Protein AF-A0A2P8KDT5-F1 (afdb_monomer_lite)

pLDDT: mean 73.22, std 14.48, range [39.94, 89.12]

Structure (mmCIF, N/CA/C/O backbone):
data_AF-A0A2P8KDT5-F1
#
_entry.id   AF-A0A2P8KDT5-F1
#
loop_
_atom_site.group_PDB
_atom_site.id
_atom_site.type_symbol
_atom_site.label_atom_id
_atom_site.label_alt_id
_atom_site.label_comp_id
_atom_site.label_asym_id
_atom_site.label_entity_id
_atom_site.label_seq_id
_atom_site.pdbx_PDB_ins_code
_atom_site.Cartn_x
_atom_site.Cartn_y
_atom_site.Cartn_z
_atom_site.occupancy
_atom_site.B_iso_or_equiv
_atom_site.auth_seq_id
_atom_site.auth_comp_id
_atom_site.auth_asym_id
_atom_site.auth_atom_id
_atom_site.pdbx_PDB_model_num
ATOM 1 N N . MET A 1 1 ? -17.797 7.158 11.685 1.00 43.75 1 MET A N 1
ATOM 2 C CA . MET A 1 1 ? -17.178 7.753 10.485 1.00 43.75 1 MET A CA 1
ATOM 3 C C . MET A 1 1 ? -15.811 7.128 10.378 1.00 43.75 1 MET A C 1
ATOM 5 O O . MET A 1 1 ? -14.988 7.379 11.249 1.00 43.75 1 MET A O 1
ATOM 9 N N . ASP A 1 2 ? -15.617 6.269 9.386 1.00 56.19 2 ASP A N 1
ATOM 10 C CA . ASP A 1 2 ? -14.324 5.644 9.133 1.00 56.19 2 ASP A CA 1
ATOM 11 C C . ASP A 1 2 ? -13.521 6.591 8.248 1.00 56.19 2 ASP A C 1
ATOM 13 O O . ASP A 1 2 ? -13.801 6.758 7.062 1.00 56.19 2 ASP A O 1
ATOM 17 N N . THR A 1 3 ? -12.580 7.303 8.858 1.00 71.50 3 THR A N 1
ATOM 18 C CA . THR A 1 3 ? -11.687 8.203 8.131 1.00 71.50 3 THR A CA 1
ATOM 19 C C . THR A 1 3 ? -10.591 7.352 7.496 1.00 71.50 3 THR A C 1
ATOM 21 O O . THR A 1 3 ? -9.725 6.832 8.200 1.00 71.50 3 THR A O 1
ATOM 24 N N . GLU A 1 4 ? -10.648 7.158 6.177 1.00 81.44 4 GLU A N 1
ATOM 25 C CA . GLU A 1 4 ? -9.535 6.573 5.425 1.00 81.44 4 GLU A CA 1
ATOM 26 C C . GLU A 1 4 ? -8.423 7.619 5.298 1.00 81.44 4 GLU A C 1
ATOM 28 O O . GLU A 1 4 ? -8.587 8.666 4.672 1.00 81.44 4 GLU A O 1
ATOM 33 N N . GLU A 1 5 ? -7.274 7.336 5.899 1.00 84.94 5 GLU A N 1
ATOM 34 C CA . GLU A 1 5 ? -6.069 8.138 5.752 1.00 84.94 5 GLU A CA 1
ATOM 35 C C . GLU A 1 5 ? -5.185 7.543 4.657 1.00 84.94 5 GLU A C 1
ATOM 37 O O . GLU A 1 5 ? -4.681 6.420 4.767 1.00 84.94 5 GLU A O 1
ATOM 42 N N . GLN A 1 6 ? -4.949 8.327 3.606 1.00 87.94 6 GLN A N 1
ATOM 43 C CA . GLN A 1 6 ? -4.152 7.927 2.452 1.00 87.94 6 GLN A CA 1
ATOM 44 C C . GLN A 1 6 ? -2.899 8.795 2.310 1.00 87.94 6 GLN A C 1
ATOM 46 O O . GLN A 1 6 ? -2.948 10.022 2.388 1.00 87.94 6 GLN A O 1
ATOM 51 N N . ARG A 1 7 ? -1.760 8.159 2.024 1.00 86.75 7 ARG A N 1
ATOM 52 C CA . ARG A 1 7 ? -0.511 8.823 1.628 1.00 86.75 7 ARG A CA 1
ATOM 53 C C . ARG A 1 7 ? 0.026 8.200 0.355 1.00 86.75 7 ARG A C 1
ATOM 55 O O . ARG A 1 7 ? 0.101 6.982 0.243 1.00 86.75 7 ARG A O 1
ATOM 62 N N . SER A 1 8 ? 0.427 9.034 -0.596 1.00 88.75 8 SER A N 1
ATOM 63 C CA . SER A 1 8 ? 1.023 8.575 -1.852 1.00 88.75 8 SER A CA 1
ATOM 64 C C . SER A 1 8 ? 2.410 9.172 -2.032 1.00 88.75 8 SER A C 1
ATOM 66 O O . SER A 1 8 ? 2.630 10.335 -1.705 1.00 88.75 8 SER A O 1
ATOM 68 N N . PHE A 1 9 ? 3.338 8.390 -2.571 1.00 87.31 9 PHE A N 1
ATOM 69 C CA . PHE A 1 9 ? 4.689 8.834 -2.901 1.00 87.31 9 PHE A CA 1
ATOM 70 C C . PHE A 1 9 ? 5.202 8.110 -4.152 1.00 87.31 9 PHE A C 1
ATOM 72 O O . PHE A 1 9 ? 4.676 7.073 -4.563 1.00 87.31 9 PHE A O 1
ATOM 79 N N . LEU A 1 10 ? 6.222 8.681 -4.790 1.00 87.06 10 LEU A N 1
ATOM 80 C CA . LEU A 1 10 ? 6.891 8.066 -5.934 1.00 87.06 10 LEU A CA 1
ATOM 81 C C . LEU A 1 10 ? 8.132 7.302 -5.466 1.00 87.06 10 LEU A C 1
ATOM 83 O O . LEU A 1 10 ? 8.962 7.845 -4.742 1.00 87.06 10 LEU A O 1
ATOM 87 N N . HIS A 1 11 ? 8.290 6.063 -5.926 1.00 83.94 11 HIS A N 1
ATOM 88 C CA . HIS A 1 11 ? 9.479 5.248 -5.697 1.00 83.94 11 HIS A CA 1
ATOM 89 C C . HIS A 1 11 ? 9.960 4.636 -7.016 1.00 83.94 11 HIS A C 1
ATOM 91 O O . HIS A 1 11 ? 9.271 3.812 -7.618 1.00 83.94 11 HIS A O 1
ATOM 97 N N . ARG A 1 12 ? 11.143 5.060 -7.492 1.00 79.81 12 ARG A N 1
ATOM 98 C CA . ARG A 1 12 ? 11.749 4.613 -8.767 1.00 79.81 12 ARG A CA 1
ATOM 99 C C . ARG A 1 12 ? 10.785 4.670 -9.969 1.00 79.81 12 ARG A C 1
ATOM 101 O O . ARG A 1 12 ? 10.741 3.751 -10.779 1.00 79.81 12 ARG A O 1
ATOM 108 N N . GLY A 1 13 ? 9.992 5.739 -10.063 1.00 81.12 13 GLY A N 1
ATOM 109 C CA . GLY A 1 13 ? 9.018 5.941 -11.145 1.00 81.12 13 GLY A CA 1
ATOM 110 C C . GLY A 1 13 ? 7.681 5.213 -10.966 1.00 81.12 13 GLY A C 1
ATOM 111 O O . GLY A 1 13 ? 6.799 5.368 -11.804 1.00 81.12 13 GLY A O 1
ATOM 112 N N . ARG A 1 14 ? 7.492 4.461 -9.875 1.00 80.94 14 ARG A N 1
ATOM 113 C CA . ARG A 1 14 ? 6.205 3.851 -9.518 1.00 80.94 14 ARG A CA 1
ATOM 114 C C . ARG A 1 14 ? 5.494 4.678 -8.465 1.00 80.94 14 ARG A C 1
ATOM 116 O O . ARG A 1 14 ? 6.132 5.171 -7.534 1.00 80.94 14 ARG A O 1
ATOM 123 N N . ARG A 1 15 ? 4.174 4.805 -8.588 1.00 86.56 15 ARG A N 1
ATOM 124 C CA . ARG A 1 15 ? 3.353 5.417 -7.540 1.00 86.56 15 ARG A CA 1
ATOM 125 C C . ARG A 1 15 ? 3.013 4.350 -6.515 1.00 86.56 15 ARG A C 1
ATOM 127 O O . ARG A 1 15 ? 2.419 3.336 -6.868 1.00 86.56 15 ARG A O 1
ATOM 134 N N . VAL A 1 16 ? 3.402 4.599 -5.272 1.00 86.62 16 VAL A N 1
ATOM 135 C CA . VAL A 1 16 ? 3.019 3.789 -4.123 1.00 86.62 16 VAL A CA 1
ATOM 136 C C . VAL A 1 16 ? 2.024 4.594 -3.303 1.00 86.62 16 VAL A C 1
ATOM 138 O O . VAL A 1 16 ? 2.292 5.736 -2.931 1.00 86.62 16 VAL A O 1
ATOM 141 N N . THR A 1 17 ? 0.878 3.997 -3.033 1.00 89.12 17 THR A N 1
ATOM 142 C CA . THR A 1 17 ? -0.207 4.582 -2.260 1.00 8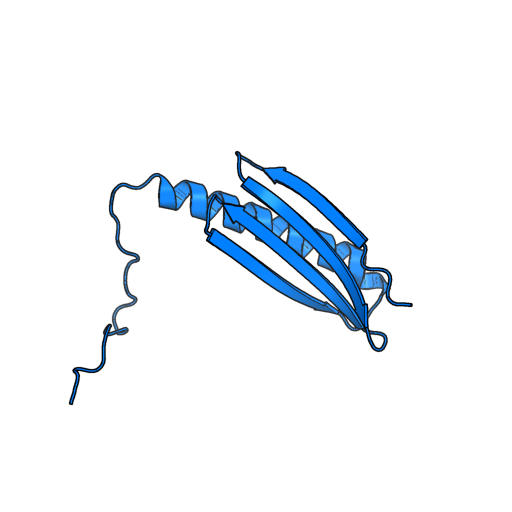9.12 17 THR A CA 1
ATOM 143 C C . THR A 1 17 ? -0.469 3.688 -1.066 1.00 89.12 17 THR A C 1
ATOM 145 O O . THR A 1 17 ? -0.686 2.496 -1.219 1.00 89.12 17 THR A O 1
ATOM 148 N N . ILE A 1 18 ? -0.422 4.250 0.134 1.00 88.00 18 ILE A N 1
ATOM 149 C CA . ILE A 1 18 ? -0.730 3.544 1.371 1.00 88.00 18 ILE A CA 1
ATOM 150 C C . ILE A 1 18 ? -1.974 4.180 1.958 1.00 88.00 18 ILE A C 1
ATOM 152 O O . ILE A 1 18 ? -1.961 5.364 2.292 1.00 88.00 18 ILE A O 1
ATOM 156 N N . SER A 1 19 ? -3.032 3.395 2.074 1.00 88.31 19 SER A N 1
ATOM 157 C CA . SER A 1 19 ? -4.263 3.757 2.762 1.00 88.31 19 SER A CA 1
ATOM 158 C C . SER A 1 19 ? -4.395 2.958 4.045 1.00 88.31 19 SER A C 1
ATOM 160 O O . SER A 1 19 ? -3.984 1.799 4.125 1.00 88.31 19 SER A O 1
ATOM 162 N N . HIS A 1 20 ? -4.970 3.570 5.067 1.00 86.81 20 HIS A N 1
ATOM 163 C CA . HIS A 1 20 ? -5.414 2.852 6.243 1.00 86.81 20 HIS A CA 1
ATOM 164 C C . HIS A 1 20 ? -6.740 3.404 6.731 1.00 86.81 20 HIS A C 1
ATOM 166 O O . HIS A 1 20 ? -7.009 4.595 6.624 1.00 86.81 20 HIS A O 1
ATOM 172 N N . TRP A 1 21 ? -7.572 2.519 7.255 1.00 87.00 21 TRP A N 1
ATOM 173 C CA . TRP A 1 21 ? -8.872 2.868 7.801 1.00 87.00 21 TRP A CA 1
ATOM 174 C C . TRP A 1 21 ? -9.176 1.953 8.978 1.00 87.00 21 TRP A C 1
ATOM 176 O O . TRP A 1 21 ? -8.609 0.862 9.116 1.00 87.00 21 TRP A O 1
ATOM 186 N N . THR A 1 22 ? -10.062 2.419 9.847 1.00 84.88 22 THR A N 1
ATOM 187 C CA . THR A 1 22 ? -10.650 1.570 10.880 1.00 84.88 22 THR A CA 1
ATOM 188 C C . THR A 1 22 ? -11.991 1.077 10.365 1.00 84.88 22 THR A C 1
ATOM 190 O O . THR A 1 22 ? -12.691 1.820 9.697 1.00 84.88 22 THR A O 1
ATOM 193 N N . ASP A 1 23 ? -12.323 -0.179 10.621 1.00 84.56 23 ASP A N 1
ATOM 194 C CA . ASP A 1 23 ? -13.658 -0.724 10.391 1.00 84.56 23 ASP A CA 1
ATOM 195 C C . ASP A 1 23 ? -13.931 -1.793 11.460 1.00 84.56 23 ASP A C 1
ATOM 197 O O . ASP A 1 23 ? -13.074 -2.632 11.763 1.00 84.56 23 ASP A O 1
ATOM 201 N N . ALA A 1 24 ? -15.098 -1.713 12.104 1.00 83.88 24 ALA A N 1
ATOM 202 C CA . ALA A 1 24 ? -15.513 -2.597 13.198 1.00 83.88 24 ALA A CA 1
ATOM 203 C C . ALA A 1 24 ? -14.451 -2.786 14.314 1.00 83.88 24 ALA A C 1
ATOM 205 O O . ALA A 1 24 ? -14.220 -3.899 14.796 1.00 83.88 24 ALA A O 1
ATOM 206 N N . GLY A 1 25 ? -13.758 -1.705 14.701 1.00 78.62 25 GLY A N 1
ATOM 207 C CA . GLY A 1 25 ? -12.708 -1.726 15.733 1.00 78.62 25 GLY A CA 1
ATOM 208 C C . GLY A 1 25 ? -11.397 -2.397 15.302 1.00 78.62 25 GLY A C 1
ATOM 209 O O . GLY A 1 25 ? -10.514 -2.625 16.127 1.00 78.62 25 GLY A O 1
A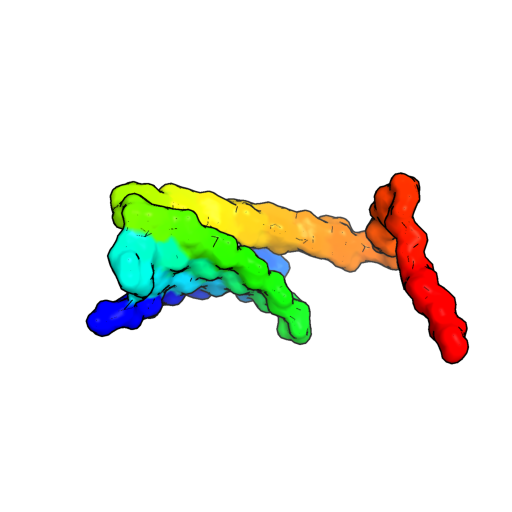TOM 210 N N . LYS A 1 26 ? -11.255 -2.726 14.015 1.00 80.81 26 LYS A N 1
ATOM 211 C CA . LYS A 1 26 ? -10.041 -3.289 13.419 1.00 80.81 26 LYS A CA 1
ATOM 212 C C . LYS A 1 26 ? -9.420 -2.269 12.490 1.00 80.81 26 LYS A C 1
ATOM 214 O O . LYS A 1 26 ? -10.120 -1.507 11.837 1.00 80.81 26 LYS A O 1
ATOM 219 N N . ILE A 1 27 ? -8.100 -2.297 12.401 1.00 83.25 27 ILE A N 1
ATOM 220 C CA . ILE A 1 27 ? -7.357 -1.450 11.479 1.00 83.25 27 ILE A CA 1
ATOM 221 C C . ILE A 1 27 ? -6.987 -2.262 10.260 1.00 83.25 27 ILE A C 1
ATOM 223 O O . ILE A 1 27 ? -6.416 -3.353 10.361 1.00 83.25 27 ILE A O 1
ATOM 227 N N . TYR A 1 28 ? -7.270 -1.679 9.113 1.00 84.81 28 TYR A N 1
ATOM 228 C CA . TYR A 1 28 ? -6.896 -2.179 7.813 1.00 84.81 28 TYR A CA 1
ATOM 229 C C . TYR A 1 28 ? -5.855 -1.242 7.230 1.00 84.81 28 TYR A C 1
ATOM 231 O O . TYR A 1 28 ? -5.943 -0.025 7.375 1.00 84.81 28 TYR A O 1
ATOM 239 N N . VAL A 1 29 ? -4.843 -1.820 6.599 1.00 85.31 29 VAL A N 1
ATOM 240 C CA . VAL A 1 29 ? -3.810 -1.074 5.892 1.00 85.31 29 VAL A CA 1
ATOM 241 C C . VAL A 1 29 ? -3.632 -1.719 4.534 1.00 85.31 29 VAL A C 1
ATOM 243 O O . VAL A 1 29 ? -3.406 -2.927 4.433 1.00 85.31 29 VAL A O 1
ATOM 246 N N . ARG A 1 30 ? -3.717 -0.904 3.496 1.00 87.25 30 ARG A N 1
ATOM 247 C CA . ARG A 1 30 ? -3.572 -1.284 2.101 1.00 87.25 30 ARG A CA 1
ATOM 248 C C . ARG A 1 30 ? -2.402 -0.525 1.501 1.00 87.25 30 ARG A C 1
ATOM 250 O O . ARG A 1 30 ? -2.277 0.677 1.698 1.00 87.25 30 ARG A O 1
ATOM 257 N N . ALA A 1 31 ? -1.555 -1.227 0.765 1.00 87.12 31 ALA A N 1
ATOM 258 C CA . ALA A 1 31 ? -0.535 -0.626 -0.077 1.00 87.12 31 ALA A CA 1
ATOM 259 C C . ALA A 1 31 ? -0.803 -0.992 -1.538 1.00 87.12 31 ALA A C 1
ATOM 261 O O . ALA A 1 31 ? -0.935 -2.165 -1.874 1.00 87.12 31 ALA A O 1
ATOM 262 N N . GLU A 1 32 ? -0.864 0.017 -2.391 1.00 88.25 32 GLU A N 1
ATOM 263 C CA . GLU A 1 32 ? -1.116 -0.067 -3.822 1.00 88.25 32 GLU A CA 1
ATOM 264 C C . GLU A 1 32 ? 0.108 0.440 -4.581 1.00 88.25 32 GLU A C 1
ATOM 266 O O . GLU A 1 32 ? 0.638 1.509 -4.285 1.00 88.25 32 GLU A O 1
ATOM 271 N N . ILE A 1 33 ? 0.577 -0.328 -5.559 1.00 85.19 33 ILE A N 1
ATOM 272 C CA . ILE A 1 33 ? 1.717 0.015 -6.406 1.00 85.19 33 ILE A CA 1
ATOM 273 C C . ILE A 1 33 ? 1.219 0.044 -7.844 1.00 85.19 33 ILE A C 1
ATOM 275 O O . ILE A 1 33 ? 0.847 -0.992 -8.393 1.00 85.19 33 ILE A O 1
ATOM 279 N N . HIS A 1 34 ? 1.223 1.229 -8.447 1.00 80.69 34 HIS A N 1
ATOM 280 C CA . HIS A 1 34 ? 0.812 1.431 -9.832 1.00 80.69 34 HIS A CA 1
ATOM 281 C C . HIS A 1 34 ? 2.034 1.509 -10.753 1.00 80.69 34 HIS A C 1
ATOM 283 O O . HIS A 1 34 ? 2.939 2.328 -10.542 1.00 80.69 34 HIS A O 1
ATOM 289 N N . GLN A 1 35 ? 2.023 0.700 -11.812 1.00 74.06 35 GLN A N 1
ATOM 290 C CA . GLN A 1 35 ? 2.972 0.754 -12.924 1.00 74.06 35 GLN A CA 1
ATOM 291 C C . GLN A 1 35 ? 2.214 0.656 -14.249 1.00 74.06 35 GLN A C 1
ATOM 293 O O . GLN A 1 35 ? 1.867 -0.435 -14.702 1.00 74.06 35 GLN A O 1
ATOM 298 N N . GLY A 1 36 ? 1.963 1.801 -14.886 1.00 74.81 36 GLY A N 1
ATOM 299 C CA . GLY A 1 36 ? 1.120 1.848 -16.083 1.00 74.81 36 GLY A CA 1
ATOM 300 C C . GLY A 1 36 ? -0.260 1.255 -15.785 1.00 74.81 36 GLY A C 1
ATOM 301 O O . GLY A 1 36 ? -0.961 1.760 -14.911 1.00 74.81 36 GLY A O 1
ATOM 302 N N . ASN A 1 37 ? -0.603 0.156 -16.464 1.00 75.44 37 ASN A N 1
ATOM 303 C CA . ASN A 1 37 ? -1.876 -0.556 -16.289 1.00 75.44 37 ASN A CA 1
ATOM 304 C C . ASN A 1 37 ? -1.844 -1.651 -15.206 1.00 75.44 37 ASN A C 1
ATOM 306 O O . ASN A 1 37 ? -2.879 -2.251 -14.924 1.00 75.44 37 ASN A O 1
ATOM 310 N N . THR A 1 38 ? -0.686 -1.935 -14.605 1.00 71.06 38 THR A N 1
ATOM 311 C CA . THR A 1 38 ? -0.559 -2.961 -13.563 1.00 71.06 38 THR A CA 1
ATOM 312 C C . THR A 1 38 ? -0.730 -2.336 -12.182 1.00 71.06 38 THR A C 1
ATOM 314 O O . THR A 1 38 ? -0.040 -1.372 -11.840 1.00 71.06 38 THR A O 1
ATOM 317 N N . LEU A 1 39 ? -1.625 -2.919 -11.381 1.00 78.31 39 LEU A N 1
ATOM 318 C CA . LEU A 1 39 ? -1.845 -2.586 -9.976 1.00 78.31 39 LEU A CA 1
ATOM 319 C C . LEU A 1 39 ? -1.493 -3.789 -9.105 1.00 78.31 39 LEU A C 1
ATOM 321 O O . LEU A 1 39 ? -2.053 -4.871 -9.281 1.00 78.31 39 LEU A O 1
ATOM 325 N N . VAL A 1 40 ? -0.611 -3.585 -8.131 1.00 78.38 40 VAL A N 1
ATOM 326 C CA . VAL A 1 40 ? -0.368 -4.561 -7.066 1.00 78.38 40 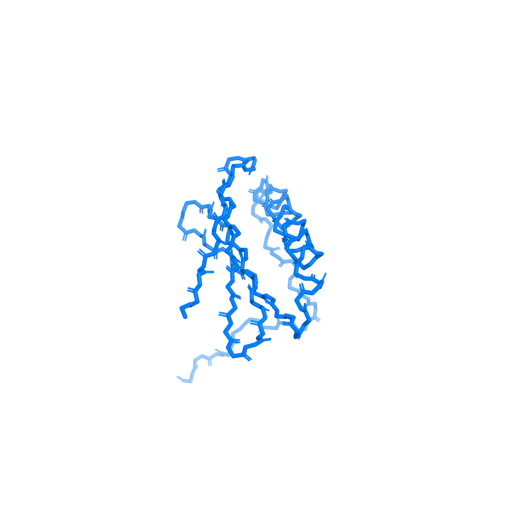VAL A CA 1
ATOM 327 C C . VAL A 1 40 ? -0.889 -4.017 -5.756 1.00 78.38 40 VAL A C 1
ATOM 329 O O . VAL A 1 40 ? -0.507 -2.927 -5.345 1.00 78.38 40 VAL A O 1
ATOM 332 N N . CYS A 1 41 ? -1.758 -4.792 -5.113 1.00 81.12 41 CYS A N 1
ATOM 333 C CA . CYS A 1 41 ? -2.406 -4.436 -3.862 1.00 81.12 41 CYS A CA 1
ATOM 334 C C . CYS A 1 41 ? -2.012 -5.435 -2.771 1.00 81.12 41 CYS A C 1
ATOM 336 O O . CYS A 1 41 ? -2.151 -6.647 -2.942 1.00 81.12 41 CYS A O 1
ATOM 338 N N . VAL A 1 42 ? -1.517 -4.923 -1.647 1.00 78.06 42 VAL A N 1
ATOM 339 C CA . VAL A 1 42 ? -1.221 -5.692 -0.438 1.00 78.06 42 VAL A CA 1
ATOM 340 C C . VAL A 1 42 ? -2.128 -5.179 0.667 1.00 78.06 42 VAL A C 1
ATOM 342 O O . VAL A 1 42 ? -2.057 -4.006 1.019 1.00 78.06 42 VAL A O 1
ATOM 345 N N . LEU A 1 43 ? -2.966 -6.053 1.223 1.00 82.00 43 LEU A N 1
ATOM 346 C CA . LEU A 1 43 ? -3.873 -5.737 2.325 1.00 82.00 43 LEU A CA 1
ATOM 347 C C . LEU A 1 43 ? -3.424 -6.472 3.589 1.00 82.00 43 LEU A C 1
ATOM 349 O O . LEU A 1 43 ? -3.192 -7.680 3.560 1.00 82.00 43 LEU A O 1
ATOM 353 N N . SER A 1 44 ? -3.343 -5.758 4.707 1.00 82.19 44 SER A N 1
ATOM 354 C CA . SER A 1 44 ? -3.154 -6.360 6.025 1.00 82.19 44 SER A CA 1
ATOM 355 C C . SER A 1 44 ? -4.134 -5.797 7.042 1.00 82.19 44 SER A C 1
ATOM 357 O O . SER A 1 44 ? -4.677 -4.704 6.882 1.00 82.19 44 SER A O 1
ATOM 359 N N . ARG A 1 45 ? -4.347 -6.566 8.108 1.00 83.06 45 ARG A N 1
ATOM 360 C CA . ARG A 1 45 ? -5.308 -6.279 9.170 1.00 83.06 45 ARG A CA 1
ATOM 361 C C . ARG A 1 45 ? -4.652 -6.449 10.536 1.00 83.06 45 ARG A C 1
ATOM 363 O O . ARG A 1 45 ? -4.027 -7.476 10.794 1.00 83.06 45 ARG A O 1
ATOM 370 N N . SER A 1 46 ? -4.869 -5.493 11.435 1.00 74.50 46 SER A N 1
ATOM 371 C CA . SER A 1 46 ? -4.533 -5.591 12.861 1.00 74.50 46 SER A CA 1
ATOM 372 C C . SER A 1 46 ? -5.778 -5.362 13.716 1.00 74.50 46 SER A C 1
ATOM 374 O O . SER A 1 46 ? -6.581 -4.480 13.430 1.00 74.50 46 SER A O 1
ATOM 376 N N . GLY A 1 47 ? -5.931 -6.143 14.787 1.00 68.19 47 GLY A N 1
ATOM 377 C CA . GLY A 1 47 ? -6.966 -5.921 15.807 1.00 68.19 47 GLY A CA 1
ATOM 378 C C . GLY A 1 47 ? -6.545 -4.964 16.927 1.00 68.19 47 GLY A C 1
ATOM 379 O O . GLY A 1 47 ? -7.329 -4.723 17.832 1.00 68.19 47 GLY A O 1
ATOM 380 N N . ILE A 1 48 ? -5.306 -4.459 16.905 1.00 74.62 48 ILE A N 1
ATOM 381 C CA . ILE A 1 48 ? -4.750 -3.604 17.963 1.00 74.62 48 ILE A CA 1
ATOM 382 C C . ILE A 1 48 ? -4.314 -2.275 17.349 1.00 74.62 48 ILE A C 1
ATOM 384 O O . ILE A 1 48 ? -3.439 -2.258 16.474 1.00 74.62 48 ILE A O 1
ATOM 388 N N . VAL A 1 49 ? -4.901 -1.180 17.841 1.00 68.19 49 VAL A N 1
ATOM 389 C CA . VAL A 1 49 ? -4.660 0.190 17.358 1.00 68.19 49 VAL A CA 1
ATOM 390 C C . VAL A 1 49 ? -3.213 0.629 17.573 1.00 68.19 49 VAL A C 1
ATOM 392 O O . VAL A 1 49 ? -2.581 1.159 16.666 1.00 68.19 49 VAL A O 1
ATOM 395 N N . GLU A 1 50 ? -2.622 0.285 18.716 1.00 69.44 50 GLU A N 1
ATOM 396 C CA . GLU A 1 50 ? -1.224 0.599 19.056 1.00 69.44 50 GLU A CA 1
ATOM 397 C C . GLU A 1 50 ? -0.203 -0.001 18.071 1.00 69.44 50 GLU A C 1
ATOM 399 O O . GLU A 1 50 ? 0.925 0.478 17.947 1.00 69.44 50 GLU A O 1
ATOM 404 N N . ARG A 1 51 ? -0.584 -1.056 17.336 1.00 72.38 51 ARG A N 1
ATOM 405 C CA . ARG A 1 51 ? 0.267 -1.689 16.318 1.00 72.38 51 ARG A CA 1
ATOM 406 C C . ARG A 1 51 ? 0.106 -1.073 14.929 1.00 72.38 51 ARG A C 1
ATOM 408 O O . ARG A 1 51 ? 0.896 -1.417 14.050 1.00 72.38 51 ARG A O 1
ATOM 415 N N . ALA A 1 52 ? -0.855 -0.171 14.717 1.00 69.88 52 ALA A N 1
ATOM 416 C CA . ALA A 1 52 ? -1.119 0.441 13.415 1.00 69.88 52 ALA A CA 1
ATOM 417 C C . ALA A 1 52 ? 0.115 1.107 12.797 1.00 69.88 52 ALA A C 1
ATOM 419 O O . ALA A 1 52 ? 0.411 0.798 11.645 1.00 69.88 52 ALA A O 1
ATOM 420 N N . PRO A 1 53 ? 0.916 1.911 13.530 1.00 77.06 53 PRO A N 1
ATOM 421 C CA . PRO A 1 53 ? 2.095 2.545 12.938 1.00 77.06 53 PRO A CA 1
ATOM 422 C C . PRO A 1 53 ? 3.129 1.520 12.458 1.00 77.06 53 PRO A C 1
ATOM 424 O O . PRO A 1 53 ? 3.725 1.677 11.394 1.00 77.06 53 PRO A O 1
ATOM 427 N N . ARG A 1 54 ? 3.305 0.422 13.209 1.00 82.12 54 ARG A N 1
ATOM 428 C CA . ARG A 1 54 ? 4.204 -0.681 12.829 1.00 82.12 54 ARG A CA 1
ATOM 429 C C . ARG A 1 54 ? 3.670 -1.450 11.626 1.00 82.12 54 ARG A C 1
ATOM 431 O O . ARG A 1 54 ? 4.454 -1.838 10.765 1.00 82.12 54 ARG A O 1
ATOM 438 N N . LEU A 1 55 ? 2.355 -1.652 11.556 1.00 79.56 55 LEU A N 1
ATOM 439 C CA . LEU A 1 55 ? 1.702 -2.294 10.419 1.00 79.56 55 LEU A CA 1
ATOM 440 C C . LEU A 1 55 ? 1.841 -1.443 9.148 1.00 79.56 55 LEU A C 1
ATOM 442 O O . LEU A 1 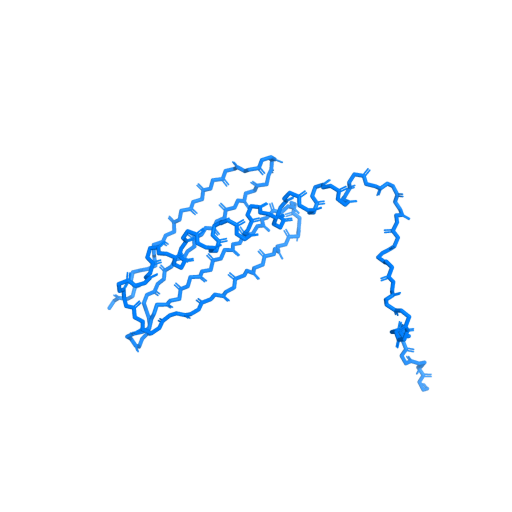55 ? 2.231 -1.972 8.111 1.00 79.56 55 LEU A O 1
ATOM 446 N N . ILE A 1 56 ? 1.611 -0.131 9.253 1.00 81.12 56 ILE A N 1
ATOM 447 C CA . ILE A 1 56 ? 1.798 0.844 8.171 1.00 81.12 56 ILE A CA 1
ATOM 448 C C . ILE A 1 56 ? 3.247 0.828 7.682 1.00 81.12 56 ILE A C 1
ATOM 450 O O . ILE A 1 56 ? 3.485 0.653 6.490 1.00 81.12 56 ILE A O 1
ATOM 454 N N . ALA A 1 57 ? 4.224 0.933 8.587 1.00 82.62 57 ALA A N 1
ATOM 455 C CA . ALA A 1 57 ? 5.639 0.876 8.225 1.00 82.62 57 ALA A CA 1
ATOM 456 C C . ALA A 1 57 ? 6.036 -0.475 7.597 1.00 82.62 57 ALA A C 1
ATOM 458 O O . ALA A 1 57 ? 6.807 -0.519 6.640 1.00 82.62 57 ALA A O 1
ATOM 459 N N . GLY A 1 58 ? 5.493 -1.584 8.105 1.00 84.31 58 GLY A N 1
ATOM 460 C CA . GLY A 1 58 ? 5.728 -2.924 7.570 1.00 84.31 58 GLY A CA 1
ATOM 461 C C . GLY A 1 58 ? 5.206 -3.087 6.141 1.00 84.31 58 GLY A C 1
ATOM 462 O O . GLY A 1 58 ? 5.952 -3.532 5.270 1.00 84.31 58 GLY A O 1
ATOM 463 N N . LEU A 1 59 ? 3.962 -2.672 5.880 1.00 81.94 59 LEU A N 1
ATOM 464 C CA . LEU A 1 59 ? 3.387 -2.654 4.531 1.00 81.94 59 LEU A CA 1
ATOM 465 C C . LEU A 1 59 ? 4.134 -1.709 3.599 1.00 81.94 59 LEU A C 1
ATOM 467 O O . LEU A 1 59 ? 4.376 -2.066 2.451 1.00 81.94 59 LEU A O 1
ATOM 471 N N . HIS A 1 60 ? 4.534 -0.539 4.091 1.00 81.00 60 HIS A N 1
ATOM 472 C CA . HIS A 1 60 ? 5.328 0.410 3.324 1.00 81.00 60 HIS A CA 1
ATOM 473 C C . HIS A 1 60 ? 6.634 -0.231 2.835 1.00 81.00 60 HIS A C 1
ATOM 475 O O . HIS A 1 60 ? 6.928 -0.228 1.640 1.00 81.00 60 HIS A O 1
ATOM 481 N N . ASN A 1 61 ? 7.376 -0.863 3.745 1.00 84.56 61 ASN A N 1
ATOM 482 C CA . ASN A 1 61 ? 8.617 -1.557 3.416 1.00 84.56 61 ASN A CA 1
ATOM 483 C C . ASN A 1 61 ? 8.383 -2.756 2.488 1.00 84.56 61 ASN A C 1
ATOM 485 O O . ASN A 1 61 ? 9.181 -2.994 1.583 1.00 84.56 61 ASN A O 1
ATOM 489 N N . ALA A 1 62 ? 7.301 -3.514 2.692 1.00 81.31 62 ALA A N 1
ATOM 490 C CA . ALA A 1 62 ? 6.940 -4.631 1.823 1.00 81.31 62 ALA A CA 1
ATOM 491 C C . ALA A 1 62 ? 6.619 -4.156 0.398 1.00 81.31 62 ALA A C 1
ATOM 493 O O . ALA A 1 62 ? 7.099 -4.749 -0.566 1.00 81.31 62 ALA A O 1
ATOM 494 N N . ALA A 1 63 ? 5.874 -3.057 0.266 1.00 81.62 63 ALA A N 1
ATOM 495 C CA . ALA A 1 63 ? 5.528 -2.463 -1.016 1.00 81.62 63 ALA A CA 1
ATOM 496 C C . ALA A 1 63 ? 6.765 -1.930 -1.754 1.00 81.62 63 ALA A C 1
ATOM 498 O O . ALA A 1 63 ? 6.935 -2.203 -2.940 1.00 81.62 63 ALA A O 1
ATOM 499 N N . ILE A 1 64 ? 7.676 -1.246 -1.051 1.00 82.25 64 ILE A N 1
ATOM 500 C CA . ILE A 1 64 ? 8.961 -0.815 -1.621 1.00 82.25 64 ILE A CA 1
ATOM 501 C C . ILE A 1 64 ? 9.762 -2.022 -2.110 1.00 82.25 64 ILE A C 1
ATOM 503 O O . ILE A 1 64 ? 10.156 -2.052 -3.271 1.00 82.25 64 ILE A O 1
ATOM 507 N N . LYS A 1 65 ? 9.955 -3.043 -1.267 1.00 84.62 65 LYS A N 1
ATOM 508 C CA . LYS A 1 65 ? 10.710 -4.249 -1.646 1.00 84.62 65 LYS A CA 1
ATOM 509 C C . LYS A 1 65 ? 10.091 -4.961 -2.843 1.00 84.62 65 LYS A C 1
ATOM 511 O O . LYS A 1 65 ? 10.814 -5.448 -3.708 1.00 84.62 65 LYS A O 1
ATOM 516 N N . TRP A 1 66 ? 8.761 -5.007 -2.912 1.00 79.31 66 TRP A N 1
ATOM 517 C CA . TRP A 1 66 ? 8.064 -5.557 -4.066 1.00 79.31 66 TRP A CA 1
ATOM 518 C C . TRP A 1 66 ? 8.339 -4.728 -5.322 1.00 79.31 66 TRP A C 1
ATOM 520 O O . TRP A 1 66 ? 8.728 -5.287 -6.342 1.00 79.31 66 TRP A O 1
ATOM 530 N N . ALA A 1 67 ? 8.223 -3.399 -5.245 1.00 76.62 67 ALA A N 1
ATOM 531 C CA . ALA A 1 67 ? 8.544 -2.515 -6.361 1.00 76.62 67 ALA A CA 1
ATOM 532 C C . ALA A 1 67 ? 10.010 -2.681 -6.806 1.00 76.62 67 ALA A C 1
ATOM 534 O O . ALA A 1 67 ? 10.306 -2.741 -7.999 1.00 76.62 67 ALA A O 1
ATOM 535 N N . GLU A 1 68 ? 10.952 -2.789 -5.875 1.00 82.31 68 GLU A N 1
ATOM 536 C CA . GLU A 1 68 ? 12.357 -3.039 -6.193 1.00 82.31 68 GLU A CA 1
ATOM 537 C C . GLU A 1 68 ? 12.556 -4.378 -6.904 1.00 82.31 68 GLU A C 1
ATOM 539 O O . GLU A 1 68 ? 13.220 -4.418 -7.942 1.00 82.31 68 GLU A O 1
ATOM 544 N N . HIS A 1 69 ? 11.939 -5.446 -6.392 1.00 79.31 69 HIS A N 1
ATOM 545 C CA . HIS A 1 69 ? 11.972 -6.769 -7.006 1.00 79.31 69 HIS A CA 1
ATOM 546 C C . HIS A 1 69 ? 11.379 -6.743 -8.418 1.00 79.31 69 HIS A C 1
ATOM 548 O O . HIS A 1 69 ? 12.021 -7.188 -9.365 1.00 79.31 69 HIS A O 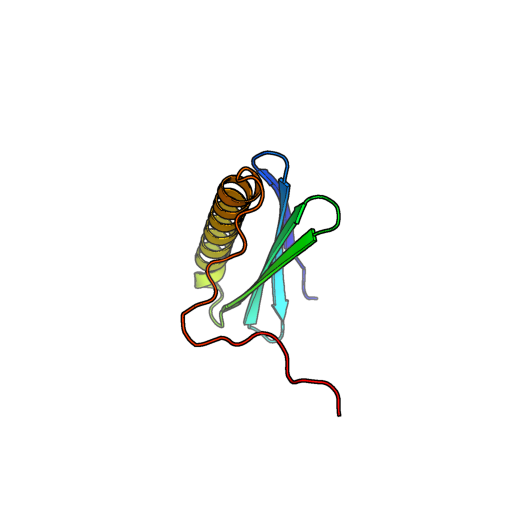1
ATOM 554 N N . ASP A 1 70 ? 10.198 -6.155 -8.592 1.00 74.44 70 ASP A N 1
ATOM 555 C CA . ASP A 1 70 ? 9.558 -6.022 -9.897 1.00 74.44 70 ASP A CA 1
ATOM 556 C C . ASP A 1 70 ? 10.414 -5.203 -10.880 1.00 74.44 70 ASP A C 1
ATOM 558 O O . ASP A 1 70 ? 10.517 -5.554 -12.051 1.00 74.44 70 ASP A O 1
ATOM 562 N N . ALA A 1 71 ? 11.119 -4.155 -10.426 1.00 72.38 71 ALA A N 1
ATOM 563 C CA . ALA A 1 71 ? 12.054 -3.406 -11.283 1.00 72.38 71 ALA A CA 1
ATOM 564 C C . ALA A 1 71 ? 13.268 -4.242 -11.686 1.00 72.38 71 ALA A C 1
ATOM 566 O O . ALA A 1 71 ? 13.735 -4.136 -12.820 1.00 72.38 71 ALA A O 1
ATOM 567 N N . ALA A 1 72 ? 13.795 -5.044 -10.763 1.00 75.50 72 ALA A N 1
ATOM 568 C CA . ALA A 1 72 ? 14.916 -5.931 -11.035 1.00 75.50 72 ALA A CA 1
ATOM 569 C C . ALA A 1 72 ? 14.530 -7.050 -12.015 1.00 75.50 72 ALA A C 1
ATOM 571 O O . ALA A 1 72 ? 15.341 -7.426 -12.860 1.00 75.50 72 ALA A O 1
ATOM 572 N N . VAL A 1 73 ? 13.295 -7.555 -11.928 1.00 68.56 73 VAL A N 1
ATOM 573 C CA . VAL A 1 73 ? 12.777 -8.611 -12.807 1.00 68.56 73 VAL A CA 1
ATOM 574 C C . VAL A 1 73 ? 12.330 -8.056 -14.163 1.00 68.56 73 VAL A C 1
ATOM 576 O O . VAL A 1 73 ? 12.692 -8.631 -15.183 1.00 68.56 73 VAL A O 1
ATOM 579 N N . SER A 1 74 ? 11.652 -6.905 -14.214 1.00 62.22 74 SER A N 1
ATOM 580 C CA . SER A 1 74 ? 11.188 -6.272 -15.464 1.00 62.22 74 SER A CA 1
ATOM 581 C C . SER A 1 74 ? 12.326 -5.828 -16.394 1.00 62.22 74 SER A C 1
ATOM 583 O O . SER A 1 74 ? 12.126 -5.699 -17.597 1.00 62.22 74 SER A O 1
ATOM 585 N N . LYS A 1 75 ? 13.536 -5.600 -15.863 1.00 59.22 75 LYS A N 1
ATOM 586 C CA . LYS A 1 75 ? 14.740 -5.302 -16.661 1.00 59.22 75 LYS A CA 1
ATOM 587 C C . LYS A 1 75 ? 15.388 -6.542 -17.285 1.00 59.22 75 LYS A C 1
ATOM 589 O O . LYS A 1 75 ? 16.355 -6.399 -18.031 1.00 59.22 75 LYS A O 1
ATOM 594 N N . ARG A 1 76 ? 14.900 -7.749 -16.984 1.00 51.09 76 ARG A N 1
ATOM 595 C CA . ARG A 1 76 ? 15.389 -8.979 -17.611 1.00 51.09 76 ARG A CA 1
ATOM 596 C C . ARG A 1 76 ? 14.616 -9.206 -18.911 1.00 51.09 76 ARG A C 1
ATOM 598 O O . ARG A 1 76 ? 13.401 -9.397 -18.849 1.00 51.09 76 ARG A O 1
ATOM 605 N N . PRO A 1 77 ? 15.275 -9.208 -20.081 1.00 43.31 77 PRO A N 1
ATOM 606 C CA . PRO A 1 77 ? 14.606 -9.574 -21.318 1.00 43.31 77 PRO A CA 1
ATOM 607 C C . PRO A 1 77 ? 14.161 -11.040 -21.214 1.00 43.31 77 PRO A C 1
ATOM 609 O O . PRO A 1 77 ? 14.985 -11.944 -21.114 1.00 43.31 77 PRO A O 1
ATOM 612 N N . GLY A 1 78 ? 12.845 -11.262 -21.183 1.00 50.38 78 GLY A N 1
ATOM 613 C CA . GLY A 1 78 ? 12.229 -12.549 -21.500 1.00 50.38 78 GLY A CA 1
ATOM 614 C C . GLY A 1 78 ? 12.609 -13.746 -20.628 1.00 50.38 78 GLY A C 1
ATOM 615 O O . GLY A 1 78 ? 12.630 -14.853 -21.157 1.00 50.38 78 GLY A O 1
ATOM 616 N N . GLN A 1 79 ? 12.875 -13.586 -19.325 1.00 44.59 79 GLN A N 1
ATOM 617 C CA . GLN A 1 79 ? 12.891 -14.764 -18.453 1.00 44.59 79 GLN A CA 1
ATOM 618 C C . GLN A 1 79 ? 11.461 -15.075 -17.990 1.00 44.59 79 GLN A C 1
ATOM 620 O O . GLN A 1 79 ? 10.937 -14.345 -17.143 1.00 44.59 79 GLN A O 1
ATOM 625 N N . PRO A 1 80 ? 10.808 -16.135 -18.510 1.00 52.06 80 PRO A N 1
ATOM 626 C CA . PRO A 1 80 ? 9.615 -16.651 -17.865 1.00 52.06 80 PRO A CA 1
ATOM 627 C C . PRO A 1 80 ? 9.994 -17.019 -16.431 1.00 52.06 80 PRO A C 1
ATOM 629 O O . PRO A 1 80 ? 11.082 -17.549 -16.185 1.00 52.06 80 PRO A O 1
ATOM 632 N N . TRP A 1 81 ? 9.113 -16.698 -15.482 1.00 45.88 81 TRP A N 1
ATOM 633 C CA . TRP A 1 81 ? 9.239 -17.164 -14.105 1.00 45.88 81 TRP A CA 1
ATOM 634 C C . TRP A 1 81 ? 9.641 -18.641 -14.122 1.00 45.88 81 TRP A C 1
ATOM 636 O O . TRP A 1 81 ? 8.999 -19.400 -14.856 1.00 45.88 81 TRP A O 1
ATOM 646 N N . PRO A 1 82 ? 10.671 -19.079 -13.369 1.00 48.81 82 PRO A N 1
ATOM 647 C CA . PRO A 1 82 ? 10.916 -20.500 -13.233 1.00 48.81 82 PRO A CA 1
ATOM 648 C C . PRO A 1 82 ? 9.656 -21.088 -12.605 1.00 48.81 82 PRO A C 1
ATOM 650 O O . PRO A 1 82 ? 9.374 -20.881 -11.421 1.00 48.81 82 PRO A O 1
ATOM 653 N N . LEU A 1 83 ? 8.856 -21.765 -13.430 1.00 47.16 83 LEU A N 1
ATOM 654 C CA . LEU A 1 83 ? 7.789 -22.617 -12.951 1.00 47.16 83 LEU A CA 1
ATOM 655 C C . LEU A 1 83 ? 8.465 -23.557 -11.962 1.00 47.16 83 LEU A C 1
ATOM 657 O O . LEU A 1 83 ? 9.448 -24.223 -12.300 1.00 47.16 83 LEU A O 1
ATOM 661 N N . ARG A 1 84 ? 7.989 -23.554 -10.714 1.00 50.69 84 ARG A N 1
ATOM 662 C CA . ARG A 1 84 ? 8.420 -24.559 -9.746 1.00 50.69 84 ARG A CA 1
ATOM 663 C C . ARG A 1 84 ? 8.295 -25.926 -10.433 1.00 50.69 84 ARG A C 1
ATOM 665 O O . ARG A 1 84 ? 7.250 -26.157 -11.051 1.00 50.69 84 ARG A O 1
ATOM 672 N N . PRO A 1 85 ? 9.303 -26.813 -10.345 1.00 39.94 85 PRO A N 1
ATOM 673 C CA . PRO A 1 85 ? 9.148 -28.166 -10.854 1.00 39.94 85 PRO A CA 1
ATOM 674 C C . PRO A 1 85 ? 7.900 -28.772 -10.194 1.00 39.94 85 PRO A C 1
ATOM 676 O O . PRO A 1 85 ? 7.857 -28.910 -8.974 1.00 39.94 85 PRO A O 1
ATOM 679 N N . GLY A 1 86 ? 6.849 -29.008 -10.988 1.00 53.41 86 GLY A N 1
ATOM 680 C CA . GLY A 1 86 ? 5.549 -29.511 -10.522 1.00 53.41 86 GLY A CA 1
ATOM 681 C C . GLY A 1 86 ? 4.318 -28.628 -10.785 1.00 53.41 86 GLY A C 1
ATOM 682 O O . GLY A 1 86 ? 3.209 -29.111 -10.588 1.00 53.41 86 GLY A O 1
ATOM 683 N N . PHE A 1 87 ? 4.454 -27.381 -11.255 1.00 47.28 87 PHE A N 1
ATOM 684 C CA . PHE A 1 87 ? 3.301 -26.577 -11.702 1.00 47.28 87 PHE A CA 1
ATOM 685 C C . PHE A 1 87 ? 3.143 -26.667 -13.224 1.00 47.28 87 PHE A C 1
ATOM 687 O O . PHE A 1 87 ? 3.713 -25.878 -13.976 1.00 47.28 87 PHE A O 1
ATOM 694 N N . THR A 1 88 ? 2.374 -27.653 -13.685 1.00 51.25 88 THR A N 1
ATOM 695 C CA . THR A 1 88 ? 1.929 -27.736 -15.077 1.00 51.25 88 THR A CA 1
ATOM 696 C C . THR A 1 88 ? 0.879 -26.663 -15.345 1.00 51.25 88 THR A C 1
ATOM 698 O O . THR A 1 88 ? -0.215 -26.643 -14.781 1.00 51.25 88 THR A O 1
ATOM 701 N N . THR A 1 89 ? 1.227 -25.727 -16.219 1.00 58.09 89 THR A N 1
ATOM 702 C CA . THR A 1 89 ? 0.297 -24.773 -16.804 1.00 58.09 89 THR A CA 1
ATOM 703 C C . THR A 1 89 ? -0.662 -25.507 -17.746 1.00 58.09 89 THR A C 1
ATOM 705 O O . THR A 1 89 ? -0.236 -26.092 -18.738 1.00 58.09 89 THR A O 1
ATOM 708 N N . ARG A 1 90 ? -1.966 -25.367 -17.449 1.00 45.22 90 ARG A N 1
ATOM 709 C CA . ARG A 1 90 ? -3.152 -25.621 -18.298 1.00 45.22 90 ARG A CA 1
ATOM 710 C C . ARG A 1 90 ? -3.789 -27.026 -18.184 1.00 45.22 90 ARG A C 1
ATOM 712 O O . ARG A 1 90 ? -3.189 -28.001 -18.626 1.00 45.22 90 ARG A O 1
ATOM 719 N N . PRO A 1 91 ? -5.045 -27.153 -17.703 1.00 44.38 91 PRO A N 1
ATOM 720 C CA . PRO A 1 91 ? -5.872 -28.290 -18.091 1.00 44.38 91 PRO A CA 1
ATOM 721 C C . PRO A 1 91 ? -6.219 -28.148 -19.580 1.00 44.38 91 PRO A C 1
ATOM 723 O O . PRO A 1 91 ? -6.619 -27.072 -20.033 1.00 44.38 91 PRO A O 1
ATOM 726 N N . ALA A 1 92 ? -6.016 -29.218 -20.347 1.00 40.66 92 ALA A N 1
ATOM 727 C CA . ALA A 1 92 ? -6.412 -29.277 -21.749 1.00 40.66 92 ALA A CA 1
ATOM 728 C C . ALA A 1 92 ? -7.935 -29.047 -21.881 1.00 40.66 92 ALA A C 1
ATOM 730 O O . ALA A 1 92 ? -8.688 -29.510 -21.016 1.00 40.66 92 ALA A O 1
ATOM 731 N N . PRO A 1 93 ? -8.400 -28.320 -22.914 1.00 56.25 93 PRO A N 1
ATOM 732 C CA . PRO A 1 93 ? -9.828 -28.170 -23.165 1.00 56.25 93 PRO A CA 1
ATOM 733 C C . PRO A 1 93 ? -10.450 -29.539 -23.480 1.00 56.25 93 PRO A C 1
ATOM 735 O O . PRO A 1 93 ? -9.810 -30.371 -24.124 1.00 56.25 93 PRO A O 1
ATOM 738 N N . ARG A 1 94 ? -11.664 -29.761 -22.967 1.00 54.28 94 ARG A N 1
ATOM 739 C CA . ARG A 1 94 ? -12.490 -30.937 -23.271 1.00 54.28 94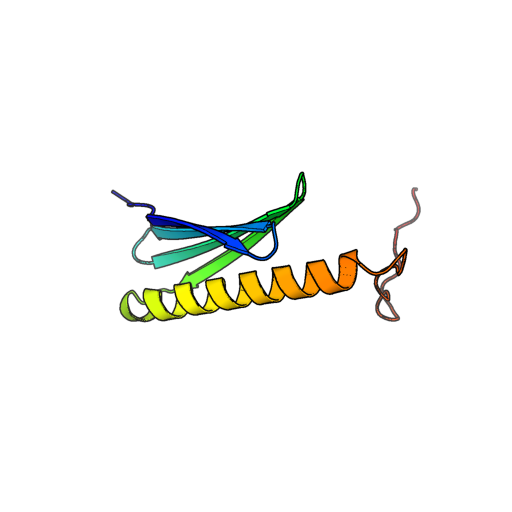 ARG A CA 1
ATOM 740 C C . ARG A 1 94 ? -13.110 -30.822 -24.653 1.00 54.28 94 ARG A C 1
ATOM 742 O O . ARG A 1 94 ? -13.444 -29.675 -25.026 1.00 54.28 94 ARG A O 1
#

Sequence (94 aa):
MDTEEQRSFLHRGRRVTISHWTDAGKIYVRAEIHQGNTLVCVLSRSGIVERAPRLIAGLHNAAIKWAEHDAAVSKRPGQPWPLRPGFTTRPAPR

Secondary structure (DSSP, 8-state):
----EEEEEEETTEEEEEEEEEETTEEEEEEEEEETTEEEEEEEEES-GGGHHHHHHHHHHHHHHHHHHHHHHHTSTT------TT----PPP-

Radius of gyration: 17.23 Å; chains: 1; bounding box: 33×40×42 Å

Foldseek 3Di:
DWDWDKDWDDDPNWIWMWIWTDDPQKIKIWIWIDDPPDIDIDIDIDNDPVCVVVVSVVVVVVNNVVVVVCVVVVPDPDDDDPDDVPDDPDDDDD